Protein AF-A0A7R9YYV2-F1 (afdb_monomer_lite)

pLDDT: mean 78.37, std 21.65, range [31.39, 96.69]

Structure (mmCIF, N/CA/C/O backbone):
data_AF-A0A7R9YYV2-F1
#
_entry.id   AF-A0A7R9YYV2-F1
#
loop_
_atom_site.group_PDB
_atom_site.id
_atom_site.type_symbol
_atom_site.label_atom_id
_atom_site.label_alt_id
_atom_site.label_comp_id
_atom_site.label_asym_id
_atom_site.label_entity_id
_atom_site.label_seq_id
_atom_site.pdbx_PDB_ins_code
_atom_site.Cartn_x
_atom_site.Cartn_y
_atom_site.Cartn_z
_atom_site.occupancy
_atom_site.B_iso_or_equiv
_atom_site.auth_seq_id
_atom_site.auth_comp_id
_atom_site.auth_asym_id
_atom_site.auth_atom_id
_atom_site.pdbx_PDB_model_num
ATOM 1 N N . ALA A 1 1 ? -6.495 15.395 8.495 1.00 77.81 1 ALA A N 1
ATOM 2 C CA . ALA A 1 1 ? -7.426 16.043 9.450 1.00 77.81 1 ALA A CA 1
ATOM 3 C C . ALA A 1 1 ? -7.772 15.114 10.625 1.00 77.81 1 ALA A C 1
ATOM 5 O O . ALA A 1 1 ? -7.867 13.905 10.424 1.00 77.81 1 ALA A O 1
ATOM 6 N N . ARG A 1 2 ? -7.978 15.650 11.844 1.00 90.62 2 ARG A N 1
ATOM 7 C CA . ARG A 1 2 ? -8.377 14.875 13.050 1.00 90.62 2 ARG A CA 1
ATOM 8 C C . ARG A 1 2 ? -9.678 14.087 12.847 1.00 90.62 2 ARG A C 1
ATOM 10 O O . ARG A 1 2 ? -9.799 12.971 13.341 1.00 90.62 2 ARG A O 1
ATOM 17 N N . TRP A 1 3 ? -10.608 14.642 12.070 1.00 92.81 3 TRP A N 1
ATOM 18 C CA . TRP A 1 3 ? -11.888 14.011 11.755 1.00 92.81 3 TRP A CA 1
ATOM 19 C C . TRP A 1 3 ? -11.726 12.679 11.008 1.00 92.81 3 TRP A C 1
ATOM 21 O O . TRP A 1 3 ? -12.243 11.671 11.473 1.00 92.81 3 TRP A O 1
ATOM 31 N N . VAL A 1 4 ? -10.920 12.637 9.939 1.00 91.38 4 VAL A N 1
ATOM 32 C CA . VAL A 1 4 ? -10.653 11.411 9.156 1.00 91.38 4 VAL A CA 1
ATOM 33 C C . VAL A 1 4 ? -10.101 10.297 10.047 1.00 91.38 4 VAL A C 1
ATOM 35 O O . VAL A 1 4 ? -10.600 9.176 10.019 1.00 91.38 4 VAL A O 1
ATOM 38 N N . LYS A 1 5 ? -9.117 10.614 10.903 1.00 91.06 5 LYS A N 1
ATOM 39 C CA . LYS A 1 5 ? -8.538 9.644 11.851 1.00 91.06 5 LYS A CA 1
ATOM 40 C C . LYS A 1 5 ? -9.601 9.074 12.793 1.00 91.06 5 LYS A C 1
ATOM 42 O O . LYS A 1 5 ? -9.625 7.870 13.039 1.00 91.06 5 LYS A O 1
ATOM 47 N N . ARG A 1 6 ? -10.500 9.929 13.294 1.00 93.69 6 ARG A N 1
ATOM 48 C CA . ARG A 1 6 ? -11.623 9.507 14.138 1.00 93.69 6 ARG A CA 1
ATOM 49 C C . ARG A 1 6 ? -12.588 8.598 13.374 1.00 93.69 6 ARG A C 1
ATOM 51 O O . ARG A 1 6 ? -12.955 7.570 13.930 1.00 93.69 6 ARG A O 1
ATOM 58 N N . GLN A 1 7 ? -12.952 8.928 12.132 1.00 94.31 7 GLN A N 1
ATOM 59 C CA . GLN A 1 7 ? -13.837 8.078 11.323 1.00 94.31 7 GLN A CA 1
ATOM 60 C C . GLN A 1 7 ? -13.233 6.688 11.114 1.00 94.31 7 GLN A C 1
ATOM 62 O O . GLN A 1 7 ? -13.866 5.694 11.453 1.00 94.31 7 GLN A O 1
ATOM 67 N N . ARG A 1 8 ? -11.971 6.614 10.671 1.00 94.12 8 ARG A N 1
ATOM 68 C CA . ARG A 1 8 ? -11.266 5.339 10.458 1.00 94.12 8 ARG A CA 1
ATOM 69 C C . ARG A 1 8 ? -11.199 4.487 11.727 1.00 94.12 8 ARG A C 1
ATOM 71 O O . ARG A 1 8 ? -11.439 3.287 11.671 1.00 94.12 8 ARG A O 1
ATOM 78 N N . ARG A 1 9 ? -10.951 5.106 12.890 1.00 93.31 9 ARG A N 1
ATOM 79 C CA . ARG A 1 9 ? -10.980 4.402 14.185 1.00 93.31 9 ARG A CA 1
ATOM 80 C C . ARG A 1 9 ? -12.365 3.836 14.500 1.00 93.31 9 ARG A C 1
ATOM 82 O O . ARG A 1 9 ? -12.461 2.687 14.909 1.00 93.31 9 ARG A O 1
ATOM 89 N N . GLN A 1 10 ? -13.418 4.637 14.355 1.00 94.62 10 GLN A N 1
ATOM 90 C CA . GLN A 1 10 ? -14.786 4.203 14.659 1.00 94.62 10 GLN A CA 1
ATOM 91 C C . GLN A 1 10 ? -15.247 3.091 13.705 1.00 94.62 10 GLN A C 1
ATOM 93 O O . GLN A 1 10 ? -15.869 2.128 14.143 1.00 94.62 10 GLN A O 1
ATOM 98 N N . TYR A 1 11 ? -14.872 3.166 12.430 1.00 94.38 11 TYR A N 1
ATOM 99 C CA . TYR A 1 11 ? -15.129 2.098 11.467 1.00 94.38 11 TYR A CA 1
ATOM 100 C C . TYR A 1 11 ? -14.389 0.804 11.806 1.00 94.38 11 TYR A C 1
ATOM 102 O O . TYR A 1 11 ? -14.985 -0.267 11.781 1.00 94.38 11 TYR A O 1
ATOM 110 N N . LYS A 1 12 ? -13.116 0.897 12.209 1.00 92.94 12 LYS A N 1
ATOM 111 C CA . LYS A 1 12 ? -12.354 -0.267 12.675 1.00 92.94 12 LYS A CA 1
ATOM 112 C C . LYS A 1 12 ? -13.021 -0.937 13.880 1.00 92.94 12 LYS A C 1
ATOM 114 O O . LYS A 1 12 ? -13.177 -2.150 13.883 1.00 92.94 12 LYS A O 1
ATOM 119 N N . LEU A 1 13 ? -13.476 -0.154 14.863 1.00 94.38 13 LEU A N 1
ATOM 120 C CA . LEU A 1 13 ? -14.224 -0.687 16.009 1.00 94.38 13 LEU A CA 1
ATOM 121 C C . LEU A 1 13 ? -15.515 -1.389 15.573 1.00 94.38 13 LEU A C 1
ATOM 123 O O . LEU A 1 13 ? -15.782 -2.485 16.051 1.00 94.38 13 LEU A O 1
ATOM 127 N N . LEU A 1 14 ? -16.264 -0.797 14.636 1.00 93.81 14 LEU A N 1
ATOM 128 C CA . LEU A 1 14 ? -17.478 -1.401 14.080 1.00 93.81 14 LEU A CA 1
ATOM 129 C C . LEU A 1 14 ? -17.177 -2.753 13.407 1.00 93.81 14 LEU A C 1
ATOM 131 O O . LEU A 1 14 ? -17.874 -3.728 13.664 1.00 93.81 14 LEU A O 1
ATOM 135 N N . LYS A 1 15 ? -16.118 -2.832 12.589 1.00 92.06 15 LYS A N 1
ATOM 136 C CA . LYS A 1 15 ? -15.688 -4.074 11.918 1.00 92.06 15 LYS A CA 1
ATOM 137 C C . LYS A 1 15 ? -15.223 -5.157 12.890 1.00 92.06 15 LYS A C 1
ATOM 139 O O . LYS A 1 15 ? -15.427 -6.333 12.623 1.00 92.06 15 LYS A O 1
ATOM 144 N N . GLU A 1 16 ? -14.629 -4.762 14.010 1.00 93.31 16 GLU A N 1
ATOM 145 C CA . GLU A 1 16 ? -14.216 -5.667 15.090 1.00 93.31 16 GLU A CA 1
ATOM 146 C C . GLU A 1 16 ? -15.377 -6.060 16.026 1.00 93.31 16 GLU A C 1
ATOM 148 O O . GLU A 1 16 ? -15.143 -6.739 17.023 1.00 93.31 16 GLU A O 1
ATOM 153 N N . GLY A 1 17 ? -16.612 -5.608 15.761 1.00 92.62 17 GLY A N 1
ATOM 154 C CA . GLY A 1 17 ? -17.777 -5.869 16.617 1.00 92.62 17 GLY A CA 1
ATOM 155 C C . GLY A 1 17 ? -17.739 -5.143 17.967 1.00 92.62 17 GLY A C 1
ATOM 156 O O . GLY A 1 17 ? -18.473 -5.492 18.888 1.00 92.62 17 GLY A O 1
ATOM 157 N N . LYS A 1 18 ? -16.873 -4.136 18.114 1.00 94.75 18 LYS A N 1
ATOM 158 C CA . LYS A 1 18 ? -16.727 -3.334 19.335 1.00 94.75 18 LYS A CA 1
ATOM 159 C C . LYS A 1 18 ? -17.686 -2.149 19.324 1.00 94.75 18 LYS A C 1
ATOM 161 O O . LYS A 1 18 ? -18.127 -1.687 18.272 1.00 94.75 18 LYS A O 1
ATOM 166 N N . VAL A 1 19 ? -17.939 -1.594 20.512 1.00 93.00 19 VAL A N 1
ATOM 167 C CA . VAL A 1 19 ? -18.767 -0.390 20.669 1.00 93.00 19 VAL A CA 1
ATOM 168 C C . VAL A 1 19 ? -18.197 0.742 19.816 1.00 93.00 19 VAL A C 1
ATOM 170 O O . VAL A 1 19 ? -17.052 1.174 19.984 1.00 93.00 19 VAL A O 1
ATOM 173 N N . SER A 1 20 ? -19.023 1.217 18.891 1.00 94.31 20 SER A N 1
ATOM 174 C CA . SER A 1 20 ? -18.690 2.256 17.932 1.00 94.31 20 SER A CA 1
ATOM 175 C C . SER A 1 20 ? -19.832 3.255 17.841 1.00 94.31 20 SER A C 1
ATOM 177 O O . SER A 1 20 ? -21.001 2.912 17.974 1.00 94.31 20 SER A O 1
ATOM 179 N N . THR A 1 21 ? -19.478 4.508 17.580 1.00 92.62 21 THR A N 1
ATOM 180 C CA . THR A 1 21 ? -20.440 5.580 17.256 1.00 92.62 21 THR A CA 1
ATOM 181 C C . THR A 1 21 ? -20.767 5.630 15.761 1.00 92.62 21 THR A C 1
ATOM 183 O O . THR A 1 21 ? -21.392 6.577 15.286 1.00 92.62 21 THR A O 1
ATOM 186 N N . MET A 1 22 ? -20.289 4.644 15.000 1.00 92.62 22 MET A N 1
ATOM 187 C CA . MET A 1 22 ? -20.515 4.527 13.568 1.00 92.62 22 MET A CA 1
ATOM 188 C C . MET A 1 22 ? -21.854 3.835 13.294 1.00 92.62 22 MET A C 1
ATOM 190 O O . MET A 1 22 ? -22.039 2.683 13.676 1.00 92.62 22 MET A O 1
ATOM 194 N N . THR A 1 23 ? -22.766 4.525 12.610 1.00 93.81 23 THR A N 1
ATOM 195 C CA . THR A 1 23 ? -24.032 3.952 12.128 1.00 93.81 23 THR A CA 1
ATOM 196 C C . THR A 1 23 ? -23.862 3.381 10.721 1.00 93.81 23 THR A C 1
ATOM 198 O O . 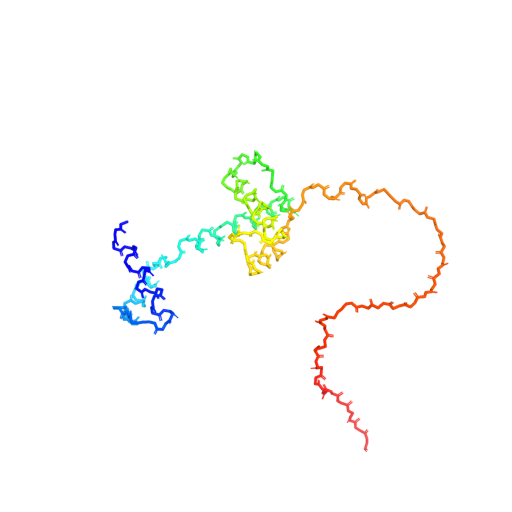THR A 1 23 ? -23.008 3.847 9.964 1.00 93.81 23 THR A O 1
ATOM 201 N N . ALA A 1 24 ? -24.686 2.397 10.350 1.00 92.06 24 ALA A N 1
ATOM 202 C CA . ALA A 1 24 ? -24.673 1.818 9.003 1.00 92.06 24 ALA A CA 1
ATOM 203 C C . ALA A 1 24 ? -24.952 2.876 7.919 1.00 92.06 24 ALA A C 1
ATOM 205 O O . ALA A 1 24 ? -24.247 2.933 6.918 1.00 92.06 24 ALA A O 1
ATOM 206 N N . GLU A 1 25 ? -25.906 3.773 8.172 1.00 94.88 25 GLU A N 1
ATOM 207 C CA . GLU A 1 25 ? -26.232 4.901 7.291 1.00 94.88 25 GLU A CA 1
ATOM 208 C C . GLU A 1 25 ? -25.026 5.820 7.055 1.00 94.88 25 GLU A C 1
ATOM 210 O O . GLU A 1 25 ? -24.715 6.183 5.924 1.00 94.88 25 GLU A O 1
ATOM 215 N N . ARG A 1 26 ? -24.276 6.149 8.115 1.00 94.19 26 ARG A N 1
ATOM 216 C CA . ARG A 1 26 ? -23.079 6.985 7.991 1.00 94.19 26 ARG A CA 1
ATOM 217 C C . ARG A 1 26 ? -21.983 6.305 7.178 1.00 94.19 26 ARG A C 1
ATOM 219 O O . ARG A 1 26 ? -21.269 6.993 6.455 1.00 94.19 26 ARG A O 1
ATOM 226 N N . VAL A 1 27 ? -21.815 4.991 7.330 1.00 95.12 27 VAL A N 1
ATOM 227 C CA . VAL A 1 27 ? -20.867 4.223 6.510 1.00 95.12 27 VAL A CA 1
ATOM 228 C C . VAL A 1 27 ? -21.281 4.292 5.047 1.00 95.12 27 VAL A C 1
ATOM 230 O O . VAL A 1 27 ? -20.454 4.680 4.233 1.00 95.12 27 VAL A O 1
ATOM 233 N N . ALA A 1 28 ? -22.555 4.032 4.741 1.00 95.31 28 ALA A N 1
ATOM 234 C CA . ALA A 1 28 ? -23.074 4.067 3.375 1.00 95.31 28 ALA A CA 1
ATOM 235 C C . ALA A 1 28 ? -22.864 5.435 2.701 1.00 95.31 28 ALA A C 1
ATOM 237 O O . ALA A 1 28 ? -22.341 5.491 1.594 1.00 95.31 28 ALA A O 1
ATOM 238 N N . LEU A 1 29 ? -23.166 6.538 3.396 1.00 96.69 29 LEU A N 1
ATOM 239 C CA . LEU A 1 29 ? -22.938 7.893 2.872 1.00 96.69 29 LEU A CA 1
ATOM 240 C C . LEU A 1 29 ? -21.456 8.186 2.606 1.00 96.69 29 LEU A C 1
ATOM 242 O O . LEU A 1 29 ? -21.107 8.872 1.647 1.00 96.69 29 LEU A O 1
ATOM 246 N N . LEU A 1 30 ? -20.565 7.700 3.474 1.00 94.94 30 LEU A N 1
ATOM 247 C CA . LEU A 1 30 ? -19.126 7.875 3.289 1.00 94.94 30 LEU A CA 1
ATOM 248 C C . LEU A 1 30 ? -18.599 7.003 2.146 1.00 94.94 30 LEU A C 1
ATOM 250 O O . LEU A 1 30 ? -17.757 7.474 1.386 1.00 94.94 30 LEU A O 1
ATOM 254 N N . ASP A 1 31 ? -19.105 5.781 1.996 1.00 94.44 31 ASP A N 1
ATOM 255 C CA . ASP A 1 31 ? -18.772 4.895 0.879 1.00 94.44 31 ASP A CA 1
ATOM 256 C C . ASP A 1 31 ? -19.223 5.495 -0.460 1.00 94.44 31 ASP A C 1
ATOM 258 O O . ASP A 1 31 ? -18.431 5.546 -1.400 1.00 94.44 31 ASP A O 1
ATOM 262 N N . GLU A 1 32 ? -20.444 6.034 -0.529 1.00 95.50 32 GLU A N 1
ATOM 263 C CA . GLU A 1 32 ? -20.972 6.725 -1.714 1.00 95.50 32 GLU A CA 1
ATOM 264 C C . GLU A 1 32 ? -20.150 7.974 -2.064 1.00 95.50 32 GLU A C 1
ATOM 266 O O . GLU A 1 32 ? -19.862 8.236 -3.231 1.00 95.50 32 GLU A O 1
ATOM 271 N N . ALA A 1 33 ? -19.673 8.701 -1.052 1.00 94.94 33 ALA A N 1
ATOM 272 C CA . ALA A 1 33 ? -18.758 9.824 -1.234 1.00 94.94 33 ALA A CA 1
ATOM 273 C C . ALA A 1 33 ? -17.319 9.407 -1.616 1.00 94.94 33 ALA A C 1
ATOM 275 O O . ALA A 1 33 ? -16.452 10.272 -1.766 1.00 94.94 33 ALA A O 1
ATOM 276 N N . GLY A 1 34 ? -17.025 8.106 -1.740 1.00 92.31 34 GLY A N 1
ATOM 277 C CA . GLY A 1 34 ? -15.698 7.590 -2.086 1.00 92.31 34 GLY A CA 1
ATOM 278 C C . GLY A 1 34 ? -14.681 7.677 -0.944 1.00 92.31 34 GLY A C 1
ATOM 279 O O . GLY A 1 34 ? -13.476 7.812 -1.175 1.00 92.31 34 GLY A O 1
ATOM 280 N N . PHE A 1 35 ? -15.137 7.644 0.310 1.00 93.00 35 PHE A N 1
ATOM 281 C CA . PHE A 1 35 ? -14.263 7.777 1.469 1.00 93.00 35 PHE A CA 1
ATOM 282 C C . PHE A 1 35 ? -13.330 6.570 1.634 1.00 93.00 35 PHE A C 1
ATOM 284 O O . PHE A 1 35 ? -13.746 5.437 1.861 1.00 93.00 35 PHE A O 1
ATOM 291 N N . VAL A 1 36 ? -12.020 6.826 1.624 1.00 92.81 36 VAL A N 1
ATOM 292 C CA . VAL A 1 36 ? -11.008 5.779 1.813 1.00 92.81 36 VAL A CA 1
ATOM 293 C C . VAL A 1 36 ? -10.793 5.478 3.301 1.00 92.81 36 VAL A C 1
ATOM 295 O O . VAL A 1 36 ? -10.122 6.230 4.030 1.00 92.81 36 VAL A O 1
ATOM 298 N N . TRP A 1 37 ? -11.324 4.334 3.738 1.00 91.12 37 TRP A N 1
ATOM 299 C CA . TRP A 1 37 ? -11.197 3.820 5.106 1.00 91.12 37 TRP A CA 1
ATOM 300 C C . TRP A 1 37 ? -9.781 3.371 5.461 1.00 91.12 37 TRP A C 1
ATOM 302 O O . TRP A 1 37 ? -9.288 3.714 6.538 1.00 91.12 37 TRP A O 1
ATOM 312 N N . ASP A 1 38 ? -9.109 2.673 4.549 1.00 89.56 38 ASP A N 1
ATOM 313 C CA . ASP A 1 38 ? -7.722 2.251 4.714 1.00 89.56 38 ASP A CA 1
ATOM 314 C C . ASP A 1 38 ? -6.859 2.832 3.592 1.00 89.56 38 ASP A C 1
ATOM 316 O O . ASP A 1 38 ? -6.901 2.406 2.440 1.00 89.56 38 ASP A O 1
ATOM 320 N N . SER A 1 39 ? -6.073 3.855 3.936 1.00 87.12 39 SER A N 1
ATOM 321 C CA . SER A 1 39 ? -5.155 4.482 2.982 1.00 87.12 39 SER A CA 1
ATOM 322 C C . SER A 1 39 ? -3.983 3.586 2.604 1.00 87.12 39 SER A C 1
ATOM 324 O O . SER A 1 39 ? -3.421 3.771 1.530 1.00 87.12 39 SER A O 1
ATOM 326 N N . HIS A 1 40 ? -3.583 2.661 3.479 1.00 86.94 40 HIS A N 1
ATOM 327 C CA . HIS A 1 40 ? -2.520 1.719 3.150 1.00 86.94 40 HIS A CA 1
ATOM 328 C C . HIS A 1 40 ? -3.016 0.717 2.118 1.00 86.94 40 HIS A C 1
ATOM 330 O O . HIS A 1 40 ? -2.304 0.453 1.156 1.00 86.94 40 HIS A O 1
ATOM 336 N N . GLU A 1 41 ? -4.246 0.238 2.282 1.00 88.56 41 GLU A N 1
ATOM 337 C CA . GLU A 1 41 ? -4.868 -0.675 1.327 1.00 88.56 41 GLU A CA 1
ATOM 338 C C . GLU A 1 41 ? -5.134 -0.002 -0.023 1.00 88.56 41 GLU A C 1
ATOM 340 O O . GLU A 1 41 ? -4.801 -0.543 -1.073 1.00 88.56 41 GLU A O 1
ATOM 345 N N . ALA A 1 42 ? -5.641 1.234 -0.022 1.00 90.12 42 ALA A N 1
ATOM 346 C CA . ALA A 1 42 ? -5.803 1.992 -1.262 1.00 90.12 42 ALA A CA 1
ATOM 347 C C . ALA A 1 42 ? -4.465 2.190 -1.995 1.00 90.12 42 ALA A C 1
ATOM 349 O O . ALA A 1 42 ? -4.368 1.906 -3.188 1.00 90.12 42 ALA A O 1
ATOM 350 N N . SER A 1 43 ? -3.416 2.591 -1.268 1.00 91.00 43 SER A N 1
ATOM 351 C CA . SER A 1 43 ? -2.079 2.758 -1.844 1.00 91.00 43 SER A CA 1
ATOM 352 C C . SER A 1 43 ? -1.494 1.438 -2.354 1.00 91.00 43 SER A C 1
ATOM 354 O O . SER A 1 43 ? -0.833 1.421 -3.391 1.00 91.00 43 SER A O 1
ATOM 356 N N . TRP A 1 44 ? -1.747 0.324 -1.663 1.00 92.94 44 TRP A N 1
ATOM 357 C CA . TRP A 1 44 ? -1.356 -1.009 -2.116 1.00 92.94 44 TRP A CA 1
ATOM 358 C C . TRP A 1 44 ? -1.996 -1.348 -3.466 1.00 92.94 44 TRP A C 1
ATOM 360 O O . TRP A 1 44 ? -1.286 -1.664 -4.421 1.00 92.94 44 TRP A O 1
ATOM 370 N N . ARG A 1 45 ? -3.320 -1.187 -3.578 1.00 92.44 45 ARG A N 1
ATOM 371 C CA . ARG A 1 45 ? -4.065 -1.448 -4.818 1.00 92.44 45 ARG A CA 1
ATOM 372 C C . ARG A 1 45 ? -3.587 -0.582 -5.982 1.00 92.44 45 ARG A C 1
ATOM 374 O O . ARG A 1 45 ? -3.415 -1.090 -7.087 1.00 92.44 45 ARG A O 1
ATOM 381 N N . GLU A 1 46 ? -3.329 0.702 -5.744 1.00 93.25 46 GLU A N 1
ATOM 382 C CA . GLU A 1 46 ? -2.753 1.601 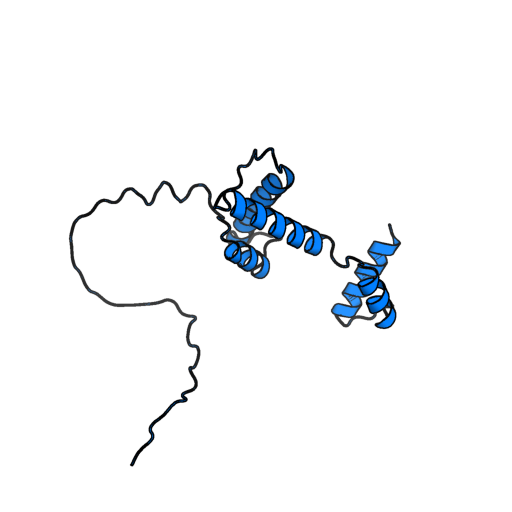-6.754 1.00 93.25 46 GLU A CA 1
ATOM 383 C C . GLU A 1 46 ? -1.397 1.088 -7.258 1.00 93.25 46 GLU A C 1
ATOM 385 O O . GLU A 1 46 ? -1.163 1.026 -8.467 1.00 93.25 46 GLU A O 1
ATOM 390 N N . LYS A 1 47 ? -0.526 0.636 -6.348 1.00 93.88 47 LYS A N 1
ATOM 391 C CA . LYS A 1 47 ? 0.799 0.111 -6.699 1.00 93.88 47 LYS A CA 1
ATOM 392 C C . LYS A 1 47 ? 0.745 -1.212 -7.453 1.00 93.88 47 LYS A C 1
ATOM 394 O O . LYS A 1 47 ? 1.533 -1.406 -8.376 1.00 93.88 47 LYS A O 1
ATOM 399 N N . ILE A 1 48 ? -0.207 -2.086 -7.135 1.00 93.69 48 ILE A N 1
ATOM 400 C CA . ILE A 1 48 ? -0.464 -3.301 -7.922 1.00 93.69 48 ILE A CA 1
ATOM 401 C C . ILE A 1 48 ? -0.884 -2.941 -9.354 1.00 93.69 48 ILE A C 1
ATOM 403 O O . ILE A 1 48 ? -0.375 -3.521 -10.313 1.00 93.69 48 ILE A O 1
ATOM 407 N N . VAL A 1 49 ? -1.748 -1.937 -9.531 1.00 93.69 49 VAL A N 1
ATOM 408 C CA . VAL A 1 49 ? -2.145 -1.465 -10.869 1.00 93.69 49 VAL A CA 1
ATOM 409 C C . VAL A 1 49 ? -0.950 -0.895 -11.641 1.00 93.69 49 VAL A C 1
ATOM 411 O O . VAL A 1 49 ? -0.788 -1.190 -12.827 1.00 93.69 49 VAL A O 1
ATOM 414 N N . GLU A 1 50 ? -0.094 -0.102 -10.996 1.00 92.88 50 GLU A N 1
ATOM 415 C CA . GLU A 1 50 ? 1.147 0.398 -11.604 1.00 92.88 50 GLU A CA 1
ATOM 416 C C . GLU A 1 50 ? 2.095 -0.743 -12.003 1.00 92.88 50 GLU A C 1
ATOM 418 O O . GLU A 1 50 ? 2.623 -0.744 -13.118 1.00 92.88 50 GLU A O 1
ATOM 423 N N . LEU A 1 51 ? 2.262 -1.749 -11.139 1.00 92.88 51 LEU A N 1
ATOM 424 C CA . LEU A 1 51 ? 3.070 -2.934 -11.423 1.00 92.88 51 LEU A CA 1
ATOM 425 C C . LEU A 1 51 ? 2.520 -3.709 -12.627 1.00 92.88 51 LEU A C 1
ATOM 427 O O . LEU A 1 51 ? 3.279 -4.078 -13.524 1.00 92.88 51 LEU A O 1
ATOM 431 N N . ARG A 1 52 ? 1.199 -3.892 -12.705 1.00 92.62 52 ARG A N 1
ATOM 432 C CA . ARG A 1 52 ? 0.548 -4.530 -13.855 1.00 92.62 52 ARG A CA 1
ATOM 433 C C . ARG A 1 52 ? 0.796 -3.744 -15.143 1.00 92.62 52 ARG A C 1
ATOM 435 O O . ARG A 1 52 ? 1.126 -4.332 -16.171 1.00 92.62 52 ARG A O 1
ATOM 442 N N . ARG A 1 53 ? 0.699 -2.411 -15.102 1.00 91.56 53 ARG A N 1
ATOM 443 C CA . ARG A 1 53 ? 1.024 -1.548 -16.255 1.00 91.56 53 ARG A CA 1
ATOM 444 C C . ARG A 1 53 ? 2.486 -1.688 -16.674 1.00 91.56 53 ARG A C 1
ATOM 446 O O . ARG A 1 53 ? 2.769 -1.746 -17.871 1.00 91.56 53 ARG A O 1
ATOM 453 N N . TYR A 1 54 ? 3.403 -1.764 -15.710 1.00 91.81 54 TYR A N 1
ATOM 454 C CA . TYR A 1 54 ? 4.814 -2.021 -15.983 1.00 91.81 54 TYR A CA 1
ATOM 455 C C . TYR A 1 54 ? 4.997 -3.365 -16.696 1.00 91.81 54 TYR A C 1
ATOM 457 O O . TYR A 1 54 ? 5.643 -3.416 -17.743 1.00 91.81 54 TYR A O 1
ATOM 465 N N . ARG A 1 55 ? 4.361 -4.428 -16.190 1.00 89.69 55 ARG A N 1
ATOM 466 C CA . ARG A 1 55 ? 4.406 -5.763 -16.795 1.00 89.69 55 ARG A CA 1
ATOM 467 C C . ARG A 1 55 ? 3.893 -5.771 -18.227 1.00 89.69 55 ARG A C 1
ATOM 469 O O . ARG A 1 55 ? 4.555 -6.330 -19.090 1.00 89.69 55 ARG A O 1
ATOM 476 N N . VAL A 1 56 ? 2.755 -5.132 -18.497 1.00 90.06 56 VAL A N 1
ATOM 477 C CA . VAL A 1 56 ? 2.201 -5.034 -19.860 1.00 90.06 56 VAL A CA 1
ATOM 478 C C . VAL A 1 56 ? 3.188 -4.349 -20.812 1.00 90.06 56 VAL A C 1
ATOM 480 O O . VAL A 1 56 ? 3.312 -4.753 -21.962 1.00 90.06 56 VAL A O 1
ATOM 483 N N . ARG A 1 57 ? 3.927 -3.341 -20.334 1.00 89.44 57 ARG A N 1
ATOM 484 C CA . ARG A 1 57 ? 4.898 -2.595 -21.147 1.00 89.44 57 ARG A CA 1
ATOM 485 C C . ARG A 1 57 ? 6.214 -3.345 -21.377 1.00 89.44 57 ARG A C 1
ATOM 487 O O . ARG A 1 57 ? 6.796 -3.221 -22.447 1.00 89.44 57 ARG A O 1
ATOM 494 N N . HIS A 1 58 ? 6.711 -4.056 -20.368 1.00 86.94 58 HIS A N 1
ATOM 495 C CA . HIS A 1 58 ? 8.060 -4.637 -20.368 1.00 86.94 58 HIS A CA 1
ATOM 496 C C . HIS A 1 58 ? 8.079 -6.170 -20.489 1.00 86.94 58 HIS A C 1
ATOM 498 O O . HIS A 1 58 ? 9.149 -6.760 -20.616 1.00 86.94 58 HIS A O 1
ATOM 504 N N . GLY A 1 59 ? 6.920 -6.827 -20.419 1.00 85.31 59 GLY A N 1
ATOM 505 C CA . GLY A 1 59 ? 6.773 -8.286 -20.439 1.00 85.31 59 GLY A CA 1
ATOM 506 C C . GLY A 1 59 ? 7.175 -8.986 -19.135 1.00 85.31 59 GLY A C 1
ATOM 507 O O . GLY A 1 59 ? 7.027 -10.199 -19.022 1.00 85.31 59 GLY A O 1
ATOM 508 N N . ASN A 1 60 ? 7.673 -8.251 -18.138 1.00 85.00 60 ASN A N 1
ATOM 509 C CA . ASN A 1 60 ? 8.132 -8.791 -16.859 1.00 85.00 60 ASN A CA 1
ATOM 510 C C . ASN A 1 60 ? 7.880 -7.806 -15.706 1.00 85.00 60 ASN A C 1
ATOM 512 O O . ASN A 1 60 ? 7.575 -6.636 -15.926 1.00 85.00 60 ASN A O 1
ATOM 516 N N . CYS A 1 61 ? 8.048 -8.281 -14.471 1.00 86.94 61 CYS A N 1
ATOM 517 C CA . CYS A 1 61 ? 7.926 -7.482 -13.246 1.00 86.94 61 CYS A CA 1
ATOM 518 C C . CYS A 1 61 ? 9.295 -7.103 -12.644 1.00 86.94 61 CYS A C 1
ATOM 520 O O . CYS A 1 61 ? 9.406 -6.815 -11.449 1.00 86.94 61 CYS A O 1
ATOM 522 N N . LEU A 1 62 ? 10.365 -7.111 -13.447 1.00 84.44 62 LEU A N 1
ATOM 523 C CA . LEU A 1 62 ? 11.727 -6.806 -13.002 1.00 84.44 62 LEU A CA 1
ATOM 524 C C . LEU A 1 62 ? 11.990 -5.299 -13.035 1.00 84.44 62 LEU A C 1
ATOM 526 O O . LEU A 1 62 ? 12.842 -4.820 -13.776 1.00 84.44 62 LEU A O 1
ATOM 530 N N . VAL A 1 63 ? 11.280 -4.552 -12.187 1.00 85.00 63 VAL A N 1
ATOM 531 C CA . VAL A 1 63 ? 11.459 -3.097 -12.080 1.00 85.00 63 VAL A CA 1
ATOM 532 C C . VAL A 1 63 ? 12.883 -2.778 -11.586 1.00 85.00 63 VAL A C 1
ATOM 534 O O . VAL A 1 63 ? 13.253 -3.202 -10.479 1.00 85.00 63 VAL A O 1
ATOM 537 N N . PRO A 1 64 ? 13.699 -2.038 -12.367 1.00 83.94 64 PRO A N 1
ATOM 538 C CA . PRO A 1 64 ? 15.018 -1.590 -11.938 1.00 83.94 64 PRO A CA 1
ATOM 539 C C . PRO A 1 64 ? 14.923 -0.637 -10.747 1.00 83.94 64 PRO A C 1
ATOM 541 O O . PRO A 1 64 ? 14.004 0.174 -10.649 1.00 83.94 64 PRO A O 1
ATOM 544 N N . SER A 1 65 ? 15.918 -0.666 -9.862 1.00 80.81 65 SER A N 1
ATOM 545 C CA . SER A 1 65 ? 15.969 0.227 -8.693 1.00 80.81 65 SER A CA 1
ATOM 546 C C . SER A 1 65 ? 16.053 1.714 -9.056 1.00 80.81 65 SER A C 1
ATOM 548 O O . SER A 1 65 ? 15.712 2.560 -8.236 1.00 80.81 65 SER A O 1
ATOM 550 N N . ASN A 1 66 ? 16.500 2.030 -10.272 1.00 84.56 66 ASN A N 1
ATOM 551 C CA . ASN A 1 66 ? 16.642 3.374 -10.821 1.00 84.56 66 ASN A CA 1
ATOM 552 C C . ASN A 1 66 ? 15.622 3.669 -11.938 1.00 84.56 66 ASN A C 1
ATOM 554 O O . ASN A 1 66 ? 15.904 4.492 -12.811 1.00 84.56 66 ASN A O 1
ATOM 558 N N . TYR A 1 67 ? 14.465 2.995 -11.946 1.00 87.44 67 TYR A N 1
ATOM 559 C CA . TYR A 1 67 ? 13.431 3.210 -12.959 1.00 87.44 67 TYR A CA 1
ATOM 560 C C . TYR A 1 67 ? 12.912 4.657 -12.919 1.00 87.44 67 TYR A C 1
ATOM 562 O O . TYR A 1 67 ? 12.081 5.024 -12.094 1.00 87.44 67 TYR A O 1
ATOM 570 N N . ARG A 1 68 ? 13.436 5.495 -13.820 1.00 88.31 68 ARG A N 1
ATOM 571 C CA . ARG A 1 68 ? 13.127 6.931 -13.897 1.00 88.31 68 ARG A CA 1
ATOM 572 C C . ARG A 1 68 ? 11.679 7.264 -14.269 1.00 88.31 68 ARG A C 1
ATOM 574 O O . ARG A 1 68 ? 11.201 8.268 -13.752 1.00 88.31 68 ARG A O 1
ATOM 581 N N . PRO A 1 69 ? 10.983 6.494 -15.131 1.00 88.88 69 PRO A N 1
ATOM 582 C CA . PRO A 1 69 ? 9.595 6.800 -15.472 1.00 88.88 69 PRO A CA 1
ATOM 583 C C . PRO A 1 69 ? 8.645 6.695 -14.277 1.00 88.88 69 PRO A C 1
ATOM 585 O O . PRO A 1 69 ? 7.639 7.393 -14.250 1.00 88.88 69 PRO A O 1
ATOM 588 N N . ASP A 1 70 ? 8.969 5.842 -13.301 1.00 89.31 70 ASP A N 1
ATOM 589 C CA . ASP A 1 70 ? 8.212 5.728 -12.057 1.00 89.31 70 ASP A CA 1
ATOM 590 C C . ASP A 1 70 ? 9.134 5.382 -10.870 1.00 89.31 70 ASP A C 1
ATOM 592 O O . ASP A 1 70 ? 9.290 4.213 -10.488 1.00 89.31 70 ASP A O 1
ATOM 596 N N . PRO A 1 71 ? 9.767 6.401 -10.260 1.00 90.62 71 PRO A N 1
ATOM 597 C CA . PRO A 1 71 ? 10.637 6.201 -9.106 1.00 90.62 71 PRO A CA 1
ATOM 598 C C . PRO A 1 71 ? 9.870 5.676 -7.885 1.00 90.62 71 PRO A C 1
ATOM 600 O O . PRO A 1 71 ? 10.445 4.988 -7.040 1.00 90.62 71 PRO A O 1
ATOM 603 N N . SER A 1 72 ? 8.572 5.986 -7.789 1.00 92.50 72 SER A N 1
ATOM 604 C CA . SER A 1 72 ? 7.713 5.545 -6.689 1.00 92.50 72 SER A CA 1
ATOM 605 C C . SER A 1 72 ? 7.519 4.031 -6.733 1.00 92.50 72 SER A C 1
ATOM 607 O O . SER A 1 72 ? 7.716 3.356 -5.718 1.00 92.50 72 SER A O 1
ATOM 609 N N . LEU A 1 73 ? 7.227 3.486 -7.917 1.00 92.06 73 LEU A N 1
ATOM 610 C CA . LEU A 1 73 ? 7.117 2.047 -8.133 1.00 92.06 73 LEU A CA 1
ATOM 611 C C . LEU A 1 73 ? 8.442 1.327 -7.843 1.00 92.06 73 LEU A C 1
ATOM 613 O O . LEU A 1 73 ? 8.442 0.312 -7.149 1.00 92.06 73 LEU A O 1
ATOM 617 N N . ALA A 1 74 ? 9.583 1.863 -8.291 1.00 90.56 74 ALA A N 1
ATOM 618 C CA . ALA A 1 74 ? 10.896 1.263 -8.022 1.00 90.56 74 ALA A CA 1
ATOM 619 C C . ALA A 1 74 ? 11.199 1.142 -6.519 1.00 90.56 74 ALA A C 1
ATOM 621 O O . ALA A 1 74 ? 11.649 0.094 -6.038 1.00 90.56 74 ALA A O 1
ATOM 622 N N . VAL A 1 75 ? 10.925 2.209 -5.761 1.00 92.56 75 VAL A N 1
ATOM 623 C CA . VAL A 1 75 ? 11.075 2.214 -4.301 1.00 92.56 75 VAL A CA 1
ATOM 624 C C . VAL A 1 75 ? 10.112 1.219 -3.661 1.00 92.56 75 VAL A C 1
ATOM 626 O O . VAL A 1 75 ? 10.521 0.450 -2.791 1.00 92.56 75 VAL A O 1
ATOM 629 N N . TRP A 1 76 ? 8.857 1.185 -4.112 1.00 94.00 76 TRP A N 1
ATOM 630 C CA . TRP A 1 76 ? 7.855 0.262 -3.594 1.00 94.00 76 TRP A CA 1
ATOM 631 C C . TRP A 1 76 ? 8.250 -1.204 -3.816 1.00 94.00 76 TRP A C 1
ATOM 633 O O . TRP A 1 76 ? 8.268 -1.971 -2.855 1.00 94.00 76 TRP A O 1
ATOM 643 N N . VAL A 1 77 ? 8.684 -1.578 -5.025 1.00 92.38 77 VAL A N 1
ATOM 644 C CA . VAL A 1 77 ? 9.184 -2.927 -5.354 1.00 92.38 77 VAL A CA 1
ATOM 645 C C . VAL A 1 77 ? 10.368 -3.315 -4.466 1.00 92.38 77 VAL A C 1
ATOM 647 O O . VAL A 1 77 ? 10.415 -4.424 -3.928 1.00 92.38 77 VAL A O 1
ATOM 650 N N . LYS A 1 78 ? 11.319 -2.397 -4.249 1.00 90.81 78 LYS A N 1
ATOM 651 C CA . LYS A 1 78 ? 12.453 -2.623 -3.339 1.00 90.81 78 LYS A CA 1
ATOM 652 C C . LYS A 1 78 ? 11.985 -2.868 -1.902 1.00 90.81 78 LYS A C 1
ATOM 654 O O . LYS A 1 78 ? 12.510 -3.758 -1.230 1.00 90.81 78 LYS A O 1
ATOM 659 N N . CYS A 1 79 ? 11.007 -2.097 -1.434 1.00 92.56 79 CYS A N 1
ATOM 660 C CA . CYS A 1 79 ? 10.399 -2.293 -0.123 1.00 92.56 79 CYS A CA 1
ATOM 661 C C . CYS A 1 79 ? 9.718 -3.661 -0.019 1.00 92.56 79 CYS A C 1
ATOM 663 O O . CYS A 1 79 ? 9.961 -4.346 0.971 1.00 92.56 79 CYS A O 1
ATOM 665 N N . GLN A 1 80 ? 8.962 -4.100 -1.033 1.00 93.50 80 GLN A N 1
ATOM 666 C CA . GLN A 1 80 ? 8.304 -5.414 -1.009 1.00 93.50 80 GLN A CA 1
ATOM 667 C C . GLN A 1 80 ? 9.310 -6.557 -0.900 1.00 93.50 80 GLN A C 1
ATOM 669 O O . GLN A 1 80 ? 9.173 -7.405 -0.022 1.00 93.50 80 GLN A O 1
ATOM 674 N N . ARG A 1 81 ? 10.391 -6.528 -1.688 1.00 91.94 81 ARG A N 1
ATOM 675 C CA . ARG A 1 81 ? 11.469 -7.530 -1.591 1.00 91.94 81 ARG A CA 1
ATOM 676 C C . ARG A 1 81 ? 12.100 -7.578 -0.196 1.00 91.94 81 ARG A C 1
ATOM 678 O O . ARG A 1 81 ? 12.355 -8.654 0.335 1.00 91.94 81 ARG A O 1
ATOM 685 N N . ARG A 1 82 ? 12.317 -6.417 0.437 1.00 91.88 82 ARG A N 1
ATOM 686 C CA . ARG A 1 82 ? 12.820 -6.348 1.820 1.00 91.88 82 ARG A CA 1
ATOM 687 C C . ARG A 1 82 ? 11.819 -6.930 2.823 1.00 91.88 82 ARG A C 1
ATOM 689 O O . ARG A 1 82 ? 12.232 -7.667 3.710 1.00 91.88 82 ARG A O 1
ATOM 696 N N . GLN A 1 83 ? 10.540 -6.577 2.714 1.00 93.19 83 GLN A N 1
ATOM 697 C CA . GLN A 1 83 ? 9.495 -7.060 3.623 1.00 93.19 83 GLN A CA 1
ATOM 698 C C . GLN A 1 83 ? 9.287 -8.573 3.488 1.00 93.19 83 GLN A C 1
ATOM 700 O O . GLN A 1 83 ? 9.130 -9.254 4.498 1.00 93.19 83 GLN A O 1
ATOM 705 N N . TYR A 1 84 ? 9.371 -9.111 2.272 1.00 93.06 84 TYR A N 1
ATOM 706 C CA . TYR A 1 84 ? 9.324 -10.550 2.028 1.00 93.06 84 TYR A CA 1
ATOM 707 C C . TYR A 1 84 ? 10.511 -11.284 2.653 1.00 93.06 84 TYR A C 1
ATOM 709 O O . TYR A 1 84 ? 10.318 -12.268 3.354 1.00 93.06 84 TYR A O 1
ATOM 717 N N . LYS A 1 85 ? 11.730 -10.745 2.528 1.00 92.00 85 LYS A N 1
ATOM 718 C CA . LYS A 1 85 ? 12.897 -11.312 3.216 1.00 92.00 85 LYS A CA 1
ATOM 719 C C . LYS A 1 85 ? 12.726 -11.328 4.741 1.00 92.00 85 LYS A C 1
ATOM 721 O O . LYS A 1 85 ? 13.024 -12.329 5.378 1.00 92.00 85 LYS A O 1
ATOM 726 N N . LEU A 1 86 ? 12.220 -10.241 5.333 1.00 93.31 86 LEU A N 1
ATOM 727 C CA . LEU A 1 86 ? 11.926 -10.206 6.773 1.00 93.31 86 LEU A CA 1
ATOM 728 C C . LEU A 1 86 ? 10.870 -11.248 7.164 1.00 93.31 86 LEU A C 1
ATOM 730 O O . LEU A 1 86 ? 11.026 -11.895 8.193 1.00 93.31 86 LEU A O 1
ATOM 734 N N . TYR A 1 87 ? 9.840 -11.425 6.332 1.00 92.69 87 TYR A N 1
ATOM 735 C CA . TYR A 1 87 ? 8.799 -12.434 6.524 1.00 92.69 87 TYR A CA 1
ATOM 736 C C . TYR A 1 87 ? 9.377 -13.856 6.509 1.00 92.69 87 TYR A C 1
ATOM 738 O O . TYR A 1 87 ? 9.137 -14.620 7.437 1.00 92.69 87 TYR A O 1
ATOM 746 N N . GLN A 1 88 ? 10.220 -14.175 5.523 1.00 91.00 88 GLN A N 1
ATOM 747 C CA . GLN A 1 88 ? 10.908 -15.469 5.431 1.00 91.00 88 GLN A CA 1
ATOM 748 C C . GLN A 1 88 ? 11.845 -15.734 6.619 1.00 91.00 88 GLN A C 1
ATOM 750 O O . GLN A 1 88 ? 11.980 -16.868 7.062 1.00 91.00 88 GLN A O 1
ATOM 755 N N . GLU A 1 89 ? 12.478 -14.691 7.160 1.00 92.88 89 GLU A N 1
ATOM 756 C CA . GLU A 1 89 ? 13.336 -14.776 8.349 1.00 92.88 89 GLU A CA 1
ATOM 757 C C . GLU A 1 89 ? 12.543 -14.833 9.673 1.00 92.88 89 GLU A C 1
ATOM 759 O O . GLU A 1 89 ? 13.151 -14.821 10.744 1.00 92.88 89 GLU A O 1
ATOM 764 N N . GLY A 1 90 ? 11.204 -14.840 9.630 1.00 91.44 90 GLY A N 1
ATOM 765 C CA . GLY A 1 90 ? 10.345 -14.827 10.820 1.00 91.44 90 GLY A CA 1
ATOM 766 C C . GLY A 1 90 ? 10.403 -13.519 11.619 1.00 91.44 90 GLY A C 1
ATOM 767 O O . GLY A 1 90 ? 10.028 -13.478 12.791 1.00 91.44 90 GLY A O 1
ATOM 768 N N . LYS A 1 91 ? 10.901 -12.436 11.014 1.00 93.50 91 LYS A N 1
ATOM 769 C CA . LYS A 1 91 ? 11.009 -11.115 11.643 1.00 93.50 91 LYS A CA 1
ATOM 770 C C . LYS A 1 91 ? 9.713 -10.320 11.461 1.00 93.50 91 LYS A C 1
ATOM 772 O O . LYS A 1 91 ? 8.980 -10.553 10.499 1.00 93.50 91 LYS A O 1
ATOM 777 N N . PRO A 1 92 ? 9.450 -9.314 12.318 1.00 91.00 92 PRO A N 1
ATOM 778 C CA . PRO A 1 92 ? 8.318 -8.415 12.130 1.00 91.00 92 PRO A CA 1
ATOM 779 C C . PRO A 1 92 ? 8.330 -7.790 10.730 1.00 91.00 92 PRO A C 1
ATOM 781 O O . PRO A 1 92 ? 9.281 -7.105 10.345 1.00 91.00 92 PRO A O 1
ATOM 784 N N . SER A 1 93 ? 7.263 -8.039 9.977 1.00 91.69 93 SER A N 1
ATOM 785 C CA . SER A 1 93 ? 7.102 -7.609 8.593 1.00 91.69 93 SER A CA 1
ATOM 786 C C . SER A 1 93 ? 5.684 -7.096 8.366 1.00 91.69 93 SER A C 1
ATOM 788 O O . SER A 1 93 ? 4.735 -7.548 9.000 1.00 91.69 93 SER A O 1
ATOM 790 N N . ALA A 1 94 ? 5.543 -6.137 7.453 1.00 87.56 94 ALA A N 1
ATOM 791 C CA . ALA A 1 94 ? 4.244 -5.697 6.943 1.00 87.56 94 ALA A CA 1
ATOM 792 C C . ALA A 1 94 ? 3.725 -6.596 5.799 1.00 87.56 94 ALA A C 1
ATOM 794 O O . ALA A 1 94 ? 2.658 -6.325 5.238 1.00 87.56 94 ALA A O 1
ATOM 795 N N . MET A 1 95 ? 4.503 -7.613 5.417 1.00 90.81 95 MET A N 1
ATOM 796 C CA . MET A 1 95 ? 4.116 -8.647 4.462 1.00 90.81 95 MET A CA 1
ATOM 797 C C . MET A 1 95 ? 3.215 -9.686 5.137 1.00 90.81 95 MET A C 1
ATOM 799 O O . MET A 1 95 ? 3.432 -10.035 6.295 1.00 90.81 95 MET A O 1
ATOM 803 N N . ASN A 1 96 ? 2.225 -10.182 4.401 1.00 92.00 96 ASN A N 1
ATOM 804 C CA . ASN A 1 96 ? 1.342 -11.271 4.810 1.00 92.00 96 ASN A CA 1
ATOM 805 C C . ASN A 1 96 ? 1.053 -12.186 3.604 1.00 92.00 96 ASN A C 1
ATOM 807 O O . ASN A 1 96 ? 1.368 -11.829 2.466 1.00 92.00 96 ASN A O 1
ATOM 811 N N . ASP A 1 97 ? 0.441 -13.345 3.847 1.00 90.38 97 ASP A N 1
ATOM 812 C CA . ASP A 1 97 ? 0.188 -14.348 2.802 1.00 90.38 97 ASP A CA 1
ATOM 813 C C . ASP A 1 97 ? -0.749 -13.856 1.692 1.00 90.38 97 ASP A C 1
ATOM 815 O O . ASP A 1 97 ? -0.634 -14.271 0.541 1.00 90.38 97 ASP A O 1
ATOM 819 N N . GLU A 1 98 ? -1.686 -12.961 2.007 1.00 91.62 98 GLU A N 1
ATOM 820 C CA . GLU A 1 98 ? -2.581 -12.353 1.015 1.00 91.62 98 GLU A CA 1
ATOM 821 C C . GLU A 1 98 ? -1.802 -11.479 0.030 1.00 91.62 98 GLU A C 1
ATOM 823 O O . GLU A 1 98 ? -1.889 -11.678 -1.180 1.00 91.62 98 GLU A O 1
ATOM 828 N N . ARG A 1 99 ? -0.955 -10.583 0.543 1.00 92.12 99 ARG A N 1
ATOM 829 C CA . ARG A 1 99 ? -0.102 -9.705 -0.266 1.00 92.12 99 ARG A CA 1
ATOM 830 C C . ARG A 1 99 ? 0.910 -10.476 -1.099 1.00 92.12 99 ARG A C 1
ATOM 832 O O . ARG A 1 99 ? 1.206 -10.067 -2.221 1.00 92.12 99 ARG A O 1
ATOM 839 N N . ILE A 1 100 ? 1.435 -11.578 -0.563 1.00 92.56 100 ILE A N 1
ATOM 840 C CA . ILE A 1 100 ? 2.334 -12.468 -1.302 1.00 92.56 100 ILE A CA 1
ATOM 841 C C . ILE A 1 100 ? 1.592 -13.079 -2.491 1.00 92.56 100 ILE A C 1
ATOM 843 O O . ILE A 1 100 ? 2.052 -12.932 -3.621 1.00 92.56 100 ILE A O 1
ATOM 847 N N . ARG A 1 101 ? 0.414 -13.672 -2.255 1.00 93.19 101 ARG A N 1
ATOM 848 C CA . ARG A 1 101 ? -0.411 -14.270 -3.315 1.00 93.19 101 ARG A CA 1
ATOM 849 C C . ARG A 1 101 ? -0.812 -13.263 -4.389 1.00 93.19 101 ARG A C 1
ATOM 851 O O . ARG A 1 101 ? -0.779 -13.594 -5.571 1.00 93.19 101 ARG A O 1
ATOM 858 N N . GLU A 1 102 ? -1.165 -12.037 -4.008 1.00 93.00 102 GLU A N 1
ATOM 859 C CA . GLU A 1 102 ? -1.491 -10.982 -4.976 1.00 93.00 102 GLU A CA 1
ATOM 860 C C . GLU A 1 102 ? -0.299 -10.625 -5.869 1.00 93.00 102 GLU A C 1
ATOM 862 O O . GLU A 1 102 ? -0.437 -10.533 -7.088 1.00 93.00 102 GLU A O 1
ATOM 867 N N . LEU A 1 103 ? 0.889 -10.465 -5.280 1.00 92.44 103 LEU A N 1
ATOM 868 C CA . LEU A 1 103 ? 2.110 -10.179 -6.031 1.00 92.44 103 LEU A CA 1
ATOM 869 C C . LEU A 1 103 ? 2.497 -11.339 -6.957 1.00 92.44 103 LEU A C 1
ATOM 871 O O . LEU A 1 103 ? 2.835 -11.117 -8.122 1.00 92.44 103 LEU A O 1
ATOM 875 N N . GLU A 1 104 ? 2.414 -12.575 -6.474 1.00 90.94 104 GLU A N 1
ATOM 876 C CA . GLU A 1 104 ? 2.678 -13.774 -7.274 1.00 90.94 104 GLU A CA 1
ATOM 877 C C . GLU A 1 104 ? 1.690 -13.921 -8.436 1.00 90.94 104 GLU A C 1
ATOM 879 O O . GLU A 1 104 ? 2.105 -14.249 -9.548 1.00 90.94 104 GLU A O 1
ATOM 884 N N . GLY A 1 105 ? 0.413 -13.581 -8.228 1.00 89.06 105 GLY A N 1
ATOM 885 C CA . GLY A 1 105 ? -0.6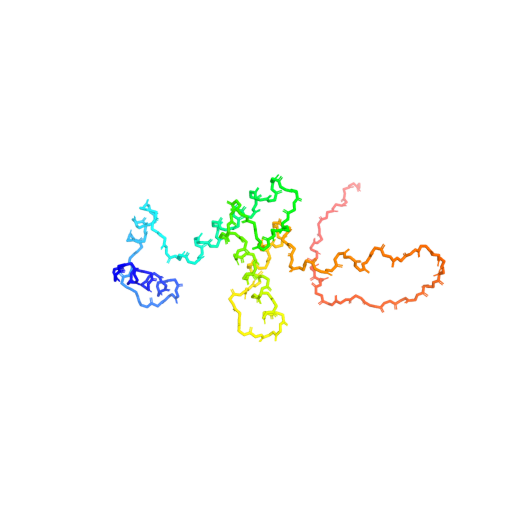03 -13.549 -9.284 1.00 89.06 105 GLY A CA 1
ATOM 886 C C . GLY A 1 105 ? -0.281 -12.568 -10.418 1.00 89.06 105 GLY A C 1
ATOM 887 O O . GLY A 1 105 ? -0.576 -12.834 -11.585 1.00 89.06 105 GLY A O 1
ATOM 888 N N . GLU A 1 106 ? 0.403 -11.462 -10.116 1.00 88.38 106 GLU A N 1
ATOM 889 C CA . GLU A 1 106 ? 0.912 -10.536 -11.134 1.00 88.38 106 GLU A CA 1
ATOM 890 C C . GLU A 1 106 ? 2.210 -11.027 -11.805 1.00 88.38 106 GLU A C 1
ATOM 892 O O . GLU A 1 106 ? 2.684 -10.395 -12.750 1.00 88.38 106 GLU A O 1
ATOM 897 N N . GLY A 1 107 ? 2.791 -12.147 -11.367 1.00 85.00 107 G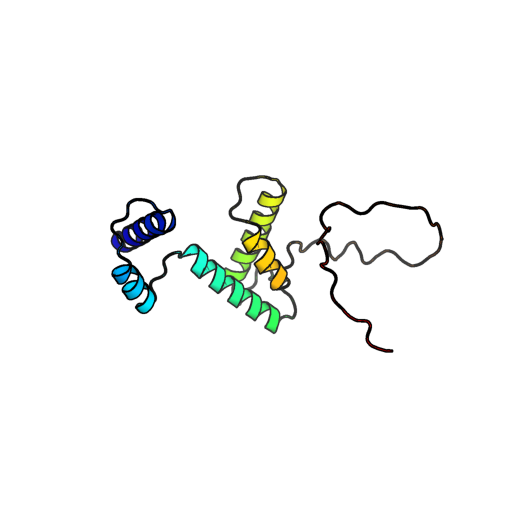LY A N 1
ATOM 898 C CA . GLY A 1 107 ? 4.082 -12.650 -11.843 1.00 85.00 107 GLY A CA 1
ATOM 899 C C . GLY A 1 107 ? 5.268 -11.876 -11.263 1.00 85.00 107 GLY A C 1
ATOM 900 O O . GLY A 1 107 ? 6.261 -11.636 -11.954 1.00 85.00 107 GLY A O 1
ATOM 901 N N . PHE A 1 108 ? 5.148 -11.398 -10.022 1.00 88.50 108 PHE A N 1
ATOM 902 C CA . PHE A 1 108 ? 6.197 -10.635 -9.358 1.00 88.50 108 PHE A CA 1
ATOM 903 C C . PHE A 1 108 ? 7.415 -11.499 -9.011 1.00 88.50 108 PHE A C 1
ATOM 905 O O . PHE A 1 108 ? 7.316 -12.495 -8.299 1.00 88.50 108 PHE A O 1
ATOM 912 N N . CYS A 1 109 ? 8.600 -11.073 -9.456 1.00 85.75 109 CYS A N 1
ATOM 913 C CA . CYS A 1 109 ? 9.852 -11.747 -9.120 1.00 85.75 109 CYS A CA 1
ATOM 914 C C . CYS A 1 109 ? 10.448 -11.182 -7.820 1.00 85.75 109 CYS A C 1
ATOM 916 O O . CYS A 1 109 ? 10.964 -10.050 -7.786 1.00 85.75 109 CYS A O 1
ATOM 918 N N . TRP A 1 110 ? 10.423 -12.002 -6.767 1.00 83.19 110 TRP A N 1
ATOM 919 C CA . TRP A 1 110 ? 11.023 -11.701 -5.465 1.00 83.19 110 TRP A CA 1
ATOM 920 C C . TRP A 1 110 ? 12.552 -11.605 -5.529 1.00 83.19 110 TRP A C 1
ATOM 922 O O . TRP A 1 110 ? 13.141 -10.698 -4.934 1.00 83.19 110 TRP A O 1
ATOM 932 N N . GLU A 1 111 ? 13.191 -12.469 -6.321 1.00 71.81 111 GLU A N 1
ATOM 933 C CA . GLU A 1 111 ? 14.641 -12.501 -6.486 1.00 71.81 111 GLU A CA 1
ATOM 934 C C . GLU A 1 111 ? 15.090 -11.991 -7.857 1.00 71.81 111 GLU A C 1
ATOM 936 O O . GLU A 1 111 ? 14.629 -12.440 -8.902 1.00 71.81 111 GLU A O 1
ATOM 941 N N . VAL A 1 112 ? 16.053 -11.067 -7.854 1.00 62.91 112 VAL A N 1
ATOM 942 C CA . VAL A 1 112 ? 16.706 -10.563 -9.080 1.00 62.91 112 VAL A CA 1
ATOM 943 C C . VAL A 1 112 ? 18.000 -11.335 -9.384 1.00 62.91 112 VAL A C 1
ATOM 945 O O . VAL A 1 112 ? 18.523 -11.241 -10.487 1.00 62.91 112 VAL A O 1
ATOM 948 N N . ARG A 1 113 ? 18.533 -12.105 -8.421 1.00 54.12 113 ARG A N 1
ATOM 949 C CA . ARG A 1 113 ? 19.848 -12.773 -8.518 1.00 54.12 113 ARG A CA 1
ATOM 950 C C . ARG A 1 113 ? 19.809 -14.305 -8.651 1.00 54.12 113 ARG A C 1
ATOM 952 O O . ARG A 1 113 ? 20.873 -14.908 -8.651 1.00 54.12 113 ARG A O 1
ATOM 959 N N . GLY A 1 114 ? 18.640 -14.927 -8.813 1.00 49.00 114 GLY A N 1
ATOM 960 C CA . GLY A 1 114 ? 18.530 -16.390 -8.952 1.00 49.00 114 GLY A CA 1
ATOM 961 C C . GLY A 1 114 ? 18.582 -16.926 -10.392 1.00 49.00 114 GLY A C 1
ATOM 962 O O . GLY A 1 114 ? 18.995 -18.056 -10.616 1.00 49.00 114 GLY A O 1
ATOM 963 N N . LEU A 1 115 ? 18.225 -16.119 -11.398 1.00 47.31 115 LEU A N 1
ATOM 964 C CA . LEU A 1 115 ? 18.070 -16.599 -12.785 1.00 47.31 115 LEU A CA 1
ATOM 965 C C . LEU A 1 115 ? 19.389 -16.826 -13.550 1.00 47.31 115 LEU A C 1
ATOM 967 O O . LEU A 1 115 ? 19.370 -17.445 -14.607 1.00 47.31 115 LEU A O 1
ATOM 971 N N . ALA A 1 116 ? 20.534 -16.369 -13.031 1.00 43.84 116 ALA A N 1
ATOM 972 C CA . ALA A 1 116 ? 21.832 -16.542 -13.693 1.00 43.84 116 ALA A CA 1
ATOM 973 C C . ALA A 1 116 ? 22.588 -17.823 -13.282 1.00 43.84 116 ALA A C 1
ATOM 975 O O . ALA A 1 116 ? 23.609 -18.128 -13.889 1.00 43.84 116 ALA A O 1
ATOM 976 N N . SER A 1 117 ? 22.114 -18.581 -12.281 1.00 43.41 117 SER A N 1
ATOM 977 C CA . SER A 1 117 ? 22.835 -19.764 -11.770 1.00 43.41 117 SER A CA 1
ATOM 978 C C . SER A 1 117 ? 22.230 -21.118 -12.161 1.00 43.41 117 SER A C 1
ATOM 980 O O . SER A 1 117 ? 22.854 -22.138 -11.889 1.00 43.41 117 SER A O 1
ATOM 982 N N . SER A 1 118 ? 21.063 -21.166 -12.813 1.00 42.59 118 SER A N 1
ATOM 983 C CA . SER A 1 118 ? 20.433 -22.437 -13.229 1.00 42.59 118 SER A CA 1
ATOM 984 C C . SER A 1 118 ? 20.443 -22.683 -14.741 1.00 42.59 118 SER A C 1
ATOM 986 O O . SER A 1 118 ? 19.781 -23.601 -15.209 1.00 42.59 118 SER A O 1
ATOM 988 N N . ALA A 1 119 ? 21.215 -21.909 -15.511 1.00 45.50 119 ALA A N 1
ATOM 989 C CA . ALA A 1 119 ? 21.366 -22.099 -16.959 1.00 45.50 119 ALA A CA 1
ATOM 990 C C . ALA A 1 119 ? 22.766 -22.590 -17.383 1.00 45.50 119 ALA A C 1
ATOM 992 O O . ALA A 1 119 ? 23.156 -22.411 -18.534 1.00 45.50 119 ALA A O 1
ATOM 993 N N . VAL A 1 120 ? 23.523 -23.227 -16.480 1.00 47.12 120 VAL A N 1
ATOM 994 C CA . VAL A 1 120 ? 24.731 -23.990 -16.840 1.00 47.12 120 VAL A CA 1
ATOM 995 C C . VAL A 1 120 ? 24.685 -25.344 -16.139 1.00 47.12 120 VAL A C 1
ATOM 997 O O . VAL A 1 120 ? 25.038 -25.481 -14.974 1.00 47.12 120 VAL A O 1
ATOM 1000 N N . GLY A 1 121 ? 24.205 -26.337 -16.877 1.00 34.84 121 GLY A N 1
ATOM 1001 C CA . GLY A 1 121 ? 24.115 -27.734 -16.472 1.00 34.84 121 GLY A CA 1
ATOM 1002 C C . GLY A 1 121 ? 23.778 -28.569 -17.697 1.00 34.84 121 GLY A C 1
ATOM 1003 O O . GLY A 1 121 ? 22.638 -28.982 -17.877 1.00 34.84 121 GLY A O 1
ATOM 1004 N N . SER A 1 122 ? 24.764 -28.690 -18.588 1.00 35.03 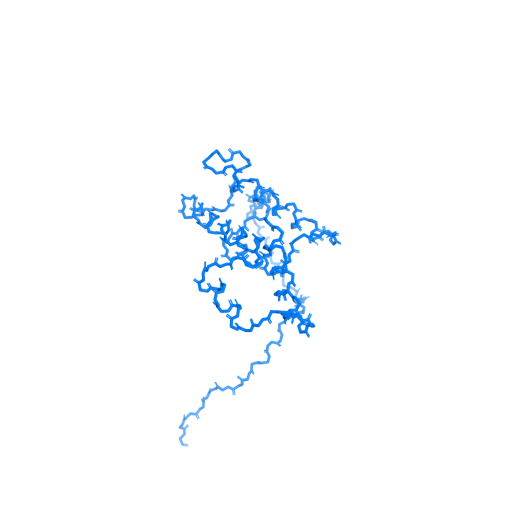122 SER A N 1
ATOM 1005 C CA . SER A 1 122 ? 24.732 -29.489 -19.810 1.00 35.03 122 SER A CA 1
ATOM 1006 C C . SER A 1 122 ? 24.228 -30.912 -19.586 1.00 35.03 122 SER A C 1
ATOM 1008 O O . SER A 1 122 ? 24.435 -31.513 -18.535 1.00 35.03 122 SER A O 1
ATOM 1010 N N . ALA A 1 123 ? 23.641 -31.447 -20.655 1.00 38.97 123 ALA A N 1
ATOM 1011 C CA . ALA A 1 123 ? 23.448 -32.864 -20.911 1.00 38.97 123 ALA A CA 1
ATOM 1012 C C . ALA A 1 123 ? 24.591 -33.742 -20.370 1.00 38.97 123 ALA A C 1
ATOM 1014 O O . ALA A 1 123 ? 25.758 -33.406 -20.566 1.00 38.97 123 ALA A O 1
ATOM 1015 N N . LEU A 1 124 ? 24.232 -34.874 -19.751 1.00 36.03 124 LEU A N 1
ATOM 1016 C CA . LEU A 1 124 ? 24.645 -36.242 -20.105 1.00 36.03 124 LEU A CA 1
ATOM 1017 C C . LEU A 1 124 ? 24.264 -37.223 -18.975 1.00 36.03 124 LEU A C 1
ATOM 1019 O O . LEU A 1 124 ? 24.831 -37.164 -17.894 1.00 36.03 124 LEU A O 1
ATOM 1023 N N . GLY A 1 125 ? 23.365 -38.164 -19.293 1.00 31.39 125 GLY A N 1
ATOM 1024 C CA . GLY A 1 125 ? 23.418 -39.567 -18.852 1.00 31.39 125 GLY A CA 1
ATOM 1025 C C . GLY A 1 125 ? 23.044 -39.939 -17.409 1.00 31.39 125 GLY A C 1
ATOM 1026 O O . GLY A 1 125 ? 23.576 -39.404 -16.447 1.00 31.39 125 GLY A O 1
ATOM 1027 N N . GLY A 1 126 ? 22.239 -41.001 -17.281 1.00 31.48 126 GLY A N 1
ATOM 1028 C CA . GLY A 1 126 ? 22.318 -41.913 -16.134 1.00 31.48 126 GLY A CA 1
ATOM 1029 C C . GLY A 1 126 ? 21.019 -42.111 -15.362 1.00 31.48 126 GLY A C 1
ATOM 1030 O O . GLY A 1 126 ? 20.654 -41.316 -14.510 1.00 31.48 126 GLY A O 1
ATOM 1031 N N . THR A 1 127 ? 20.357 -43.224 -15.651 1.00 41.19 127 THR A N 1
ATOM 1032 C CA . THR A 1 127 ? 19.232 -43.821 -14.927 1.00 41.19 127 THR A CA 1
ATOM 1033 C C . THR A 1 127 ? 19.564 -44.163 -13.471 1.00 41.19 127 THR A C 1
ATOM 1035 O O . THR A 1 127 ? 20.556 -44.851 -13.233 1.00 41.19 127 THR A O 1
ATOM 1038 N N . ASN A 1 128 ? 18.658 -43.861 -12.540 1.00 36.62 128 ASN A N 1
ATOM 1039 C CA . ASN A 1 128 ? 18.255 -44.797 -11.486 1.00 36.62 128 ASN A CA 1
ATOM 1040 C C . ASN A 1 128 ? 16.921 -44.400 -10.831 1.00 36.62 128 ASN A C 1
ATOM 1042 O O . ASN A 1 128 ? 16.700 -43.290 -10.359 1.00 36.62 128 ASN A O 1
ATOM 1046 N N . GLU A 1 129 ? 16.030 -45.381 -10.828 1.00 36.69 129 GLU A N 1
ATOM 1047 C CA . GLU A 1 129 ? 14.750 -45.443 -10.142 1.00 36.69 129 GLU A CA 1
ATOM 1048 C C . GLU A 1 129 ? 14.978 -45.846 -8.676 1.00 36.69 129 GLU A C 1
ATOM 1050 O O . GLU A 1 129 ? 15.621 -46.861 -8.415 1.00 36.69 129 GLU A O 1
ATOM 1055 N N . SER A 1 130 ? 14.472 -45.057 -7.719 1.00 33.88 130 SER A N 1
ATOM 1056 C CA . SER A 1 130 ? 14.097 -45.504 -6.362 1.00 33.88 130 SER A CA 1
ATOM 1057 C C . SER A 1 130 ? 13.320 -44.414 -5.605 1.00 33.88 130 SER A C 1
ATOM 1059 O O . SER A 1 130 ? 13.881 -43.460 -5.081 1.00 33.88 130 SER A O 1
ATOM 1061 N N . THR A 1 131 ? 11.997 -44.591 -5.605 1.00 35.19 131 THR A N 1
ATOM 1062 C CA . THR A 1 131 ? 11.031 -44.423 -4.497 1.00 35.19 131 THR A CA 1
ATOM 1063 C C . THR A 1 131 ? 11.155 -43.289 -3.459 1.00 35.19 131 THR A C 1
ATOM 1065 O O . THR A 1 131 ? 11.984 -43.346 -2.561 1.00 35.19 131 THR A O 1
ATOM 1068 N N . MET A 1 132 ? 10.108 -42.439 -3.503 1.00 34.75 132 MET A N 1
ATOM 1069 C CA . MET A 1 132 ? 9.288 -41.840 -2.417 1.00 34.75 132 MET A CA 1
ATOM 1070 C C . MET A 1 132 ? 9.968 -40.862 -1.439 1.00 34.75 132 MET A C 1
ATOM 1072 O O . MET A 1 132 ? 10.987 -41.165 -0.846 1.00 34.75 132 MET A O 1
ATOM 1076 N N . THR A 1 133 ? 9.447 -39.655 -1.191 1.00 43.41 133 THR A N 1
ATOM 1077 C CA . THR A 1 133 ? 8.074 -39.317 -0.744 1.00 43.41 133 THR A CA 1
ATOM 1078 C C . THR A 1 133 ? 7.702 -37.846 -1.037 1.00 43.41 133 THR A C 1
ATOM 1080 O O . THR A 1 133 ? 8.562 -36.978 -0.885 1.00 43.41 133 THR A O 1
ATOM 1083 N N . PRO A 1 134 ? 6.432 -37.519 -1.366 1.00 50.09 134 PRO A N 1
ATOM 1084 C CA . PRO A 1 134 ? 5.955 -36.137 -1.480 1.00 50.09 134 PRO A CA 1
ATOM 1085 C C . PRO A 1 134 ? 5.568 -35.511 -0.113 1.00 50.09 134 PRO A C 1
ATOM 1087 O O . PRO A 1 134 ? 5.115 -36.229 0.781 1.00 50.09 134 PRO A O 1
ATOM 1090 N N . PRO A 1 135 ? 5.718 -34.181 0.062 1.00 51.22 135 PRO A N 1
ATOM 1091 C CA . PRO A 1 135 ? 5.378 -33.464 1.295 1.00 51.22 135 PRO A CA 1
ATOM 1092 C C . PRO A 1 135 ? 3.857 -33.284 1.504 1.00 51.22 135 PRO A C 1
ATOM 1094 O O . PRO A 1 135 ? 3.092 -33.248 0.538 1.00 51.22 135 PRO A O 1
ATOM 1097 N N . PRO A 1 136 ? 3.393 -33.141 2.763 1.00 55.03 136 PRO A N 1
ATOM 1098 C CA . PRO A 1 136 ? 1.991 -33.292 3.129 1.00 55.03 136 PRO A CA 1
ATOM 1099 C C . PRO A 1 136 ? 1.262 -31.947 3.078 1.00 55.03 136 PRO A C 1
ATOM 1101 O O . PRO A 1 136 ? 1.554 -31.074 3.886 1.00 55.03 136 PRO A O 1
ATOM 1104 N N . HIS A 1 137 ? 0.325 -31.768 2.145 1.00 49.81 137 HIS A N 1
ATOM 1105 C CA . HIS A 1 137 ? -0.840 -30.871 2.304 1.00 49.81 137 HIS A CA 1
ATOM 1106 C C . HIS A 1 137 ? -1.797 -30.918 1.099 1.00 49.81 137 HIS A C 1
ATOM 1108 O O . HIS A 1 137 ? -2.349 -29.895 0.722 1.00 49.81 137 HIS A O 1
ATOM 1114 N N . LEU A 1 138 ? -2.033 -32.070 0.467 1.00 42.16 138 LEU A N 1
ATOM 1115 C CA . LEU A 1 138 ? -3.099 -32.177 -0.538 1.00 42.16 138 LEU A CA 1
ATOM 1116 C C . LEU A 1 138 ? -3.806 -33.531 -0.427 1.00 42.16 138 LEU A C 1
ATOM 1118 O O . LEU A 1 138 ? -3.569 -34.445 -1.206 1.00 42.16 138 LEU A O 1
ATOM 1122 N N . LEU A 1 139 ? -4.704 -33.641 0.554 1.00 41.38 139 LEU A N 1
ATOM 1123 C CA . LEU A 1 139 ? -5.861 -34.530 0.469 1.00 41.38 139 LEU A CA 1
ATOM 1124 C C . LEU A 1 139 ? -7.107 -33.649 0.443 1.00 41.38 139 LEU A C 1
ATOM 1126 O O . LEU A 1 139 ? -7.729 -33.370 1.464 1.00 41.38 139 LEU A O 1
ATOM 1130 N N . VAL A 1 140 ? -7.445 -33.180 -0.756 1.00 43.47 140 VAL A N 1
ATOM 1131 C CA . VAL A 1 140 ? -8.822 -32.804 -1.067 1.00 43.47 140 VAL A CA 1
ATOM 1132 C C . VAL A 1 140 ? -9.566 -34.120 -1.252 1.00 43.47 140 VAL A C 1
ATOM 1134 O O . VAL A 1 140 ? -9.300 -34.859 -2.199 1.00 43.47 140 VAL A O 1
ATOM 1137 N N . ALA A 1 141 ? -10.464 -34.433 -0.319 1.00 38.34 141 ALA A N 1
ATOM 1138 C CA . ALA A 1 141 ? -11.452 -35.484 -0.499 1.00 38.34 141 ALA A CA 1
ATOM 1139 C C . ALA A 1 141 ? -12.297 -35.126 -1.731 1.00 38.34 141 ALA A C 1
ATOM 1141 O O . ALA A 1 141 ? -13.128 -34.218 -1.691 1.00 38.34 141 ALA A O 1
ATOM 1142 N N . SER A 1 142 ? -12.021 -35.800 -2.846 1.00 37.31 142 SER A N 1
ATOM 1143 C CA . SER A 1 142 ? -12.869 -35.764 -4.031 1.00 37.31 142 SER A CA 1
ATOM 1144 C C . SER A 1 142 ? -14.130 -36.548 -3.699 1.00 37.31 142 SER A C 1
ATOM 1146 O O . SER A 1 142 ? -14.072 -37.753 -3.469 1.00 37.31 142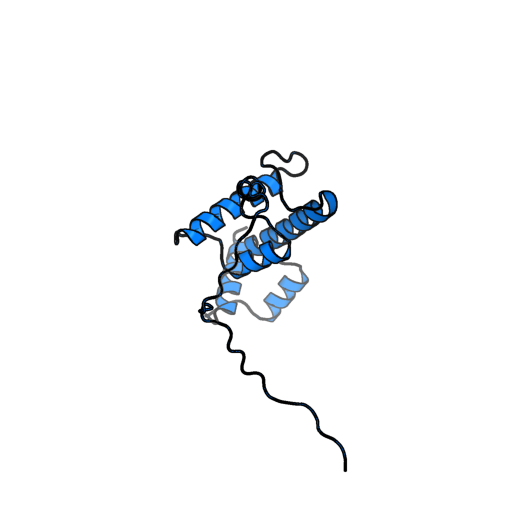 SER A O 1
ATOM 1148 N N . THR A 1 143 ? -15.254 -35.842 -3.613 1.00 44.06 143 THR A N 1
ATOM 1149 C CA . THR A 1 143 ? -16.565 -36.478 -3.637 1.00 44.06 143 THR A CA 1
ATOM 1150 C C . THR A 1 143 ? -16.826 -36.986 -5.048 1.00 44.06 143 THR A C 1
ATOM 1152 O O . THR A 1 143 ? -16.567 -36.331 -6.055 1.00 44.06 143 THR A O 1
ATOM 1155 N N . GLU A 1 144 ? -17.260 -38.230 -5.067 1.00 46.66 144 GLU A N 1
ATOM 1156 C CA . GLU A 1 144 ? -17.405 -39.142 -6.181 1.00 46.66 144 GLU A CA 1
ATOM 1157 C C . GLU A 1 144 ? -18.754 -38.907 -6.858 1.00 46.66 144 GLU A C 1
ATOM 1159 O O . GLU A 1 144 ? -19.782 -39.270 -6.297 1.00 46.66 144 GLU A O 1
ATOM 1164 N N . ILE A 1 145 ? -18.775 -38.284 -8.040 1.00 44.84 145 ILE A N 1
ATOM 1165 C CA . ILE A 1 145 ? -19.952 -38.275 -8.919 1.00 44.84 145 ILE A CA 1
ATOM 1166 C C . ILE A 1 145 ? -19.470 -38.227 -10.373 1.00 44.84 145 ILE A C 1
ATOM 1168 O O . ILE A 1 145 ? -19.113 -37.159 -10.860 1.00 44.84 145 ILE A O 1
ATOM 1172 N N . ASP A 1 146 ? -19.465 -39.371 -11.069 1.00 43.41 146 ASP A N 1
ATOM 1173 C CA . ASP A 1 146 ? -20.323 -39.527 -12.253 1.00 43.41 146 ASP A CA 1
ATOM 1174 C C . ASP A 1 146 ? -20.225 -40.902 -12.957 1.00 43.41 146 ASP A C 1
ATOM 1176 O O . ASP A 1 146 ? -19.168 -41.319 -13.422 1.00 43.41 146 ASP A O 1
ATOM 1180 N N . LYS A 1 147 ? -21.426 -41.467 -13.173 1.00 49.88 147 LYS A N 1
ATOM 1181 C CA . LYS A 1 147 ? -21.918 -42.210 -14.356 1.00 49.88 147 LYS A CA 1
ATOM 1182 C C . LYS A 1 147 ? -21.500 -43.667 -14.582 1.00 49.88 147 LYS A C 1
ATOM 1184 O O . LYS A 1 147 ? -20.453 -43.941 -15.151 1.00 49.88 147 LYS A O 1
ATOM 1189 N N . VAL A 1 148 ? -22.491 -44.561 -14.446 1.00 44.50 148 VAL A N 1
ATOM 1190 C CA . VAL A 1 148 ? -22.773 -45.566 -15.489 1.00 44.50 148 VAL A CA 1
ATOM 1191 C C . VAL A 1 148 ? -24.280 -45.626 -15.773 1.00 44.50 148 VAL A C 1
ATOM 1193 O O . VAL A 1 148 ? -25.104 -45.804 -14.882 1.00 44.50 148 VAL A O 1
ATOM 1196 N N . VAL A 1 149 ? -24.605 -45.437 -17.050 1.00 49.47 149 VAL A N 1
ATOM 1197 C CA . VAL A 1 149 ? -25.902 -45.600 -17.719 1.00 49.47 149 VAL A CA 1
ATOM 1198 C C . VAL A 1 149 ? -25.825 -46.870 -18.581 1.00 49.47 149 VAL A C 1
ATOM 1200 O O . VAL A 1 149 ? -24.775 -47.095 -19.181 1.00 49.47 149 VAL A O 1
ATOM 1203 N N . ARG A 1 150 ? -26.969 -47.572 -18.732 1.00 42.50 150 ARG A N 1
ATOM 1204 C CA . ARG A 1 150 ? -27.281 -48.758 -19.586 1.00 42.50 150 ARG A CA 1
ATOM 1205 C C . ARG A 1 150 ? -26.781 -50.096 -19.014 1.00 42.50 150 ARG A C 1
ATOM 1207 O O . ARG A 1 150 ? -25.623 -50.189 -18.640 1.00 42.50 150 ARG A O 1
ATOM 1214 N N . ILE A 1 151 ? -27.576 -51.167 -18.924 1.00 48.06 151 ILE A N 1
ATOM 1215 C CA . ILE A 1 151 ? -28.784 -51.624 -19.652 1.00 48.06 151 ILE A CA 1
ATOM 1216 C C . ILE A 1 151 ? -29.809 -52.145 -18.642 1.00 48.06 151 ILE A C 1
ATOM 1218 O O . ILE A 1 151 ? -29.368 -52.785 -17.664 1.00 48.06 151 ILE A O 1
#

Radius of gyration: 24.12 Å; chains: 1; bounding box: 54×68×42 Å

Sequence (151 aa):
ARWVKRQRRQYKLLKEGKVSTMTAERVALLDEAGFVWDSHEASWREKIVELRRYRVRHGNCLVPSNYRPDPSLAVWVKCQRRQYKLYQEGKPSAMNDERIRELEGEGFCWEVRGLASSAVGSALGGTNESTMTPPPHLLVASTEIDKVVRI

Secondary structure (DSSP, 8-state):
-HHHHHHHHHHHHHHTT---S--HHHHHHHHHTT--S-HHHHHHHHHHHHHHHHHHHHSS----TT-TT-HHHHHHHHHHHHHHHHHHTT---S--HHHHHHHHHTT--S-SSSTTSSS----------------S---------------

Organism: NCBI:txid2749911

InterPro domains:
  IPR005114 Helicase-associated [PF03457] (40-108)

Foldseek 3Di:
DVVLVLVLVLVVCVVVVHDHPDDPVNVVVCVVVVNDSDPVVVVLVVLLVVQLVVCVVPVASPQDCPNPVCNPNSVVLVLVLVLVVCVVVVHDHPDDPVSVVSCVVSVHDSDPPPPVPPPPDDDDDDDDDDDDDDDDDDDPPDDDDDDDDDD